Protein AF-A0A7S1FBF4-F1 (afdb_monomer_lite)

pLDDT: mean 77.93, std 10.39, range [42.97, 91.0]

Foldseek 3Di:
DDDPDCPPPPDDDDPDFDDDPAQKTKDKDWDADPPGDIDIDMDMDGDPPDVRSCVPPPPVVVVVVLVVVADAFDWACPDPDPVPIDTFEDDPPRDVPWDWDWDQDPVSHIGIDGDDPDDDCPDPWDFDADPVVVRDGDTDDDDPVDPPPHD

Secondary structure (DSSP, 8-state):
--PPP-TT------SS-PBPSSSEEEEEEEEE-TTS-EEEEEEEEE--SSTTGGGGS-HHHHHHHHHHHSPPPPEE--SSSTTS-EESSS-TT--TT--EEEEE-TT--EEEEE---------S-EEE-SGGGTT--EEEPP-TTSTTS--

Organism: Noctiluca scintillans (NCBI:txid2966)

Structure (mmCIF, N/CA/C/O backbone):
data_AF-A0A7S1FBF4-F1
#
_entry.id   AF-A0A7S1FBF4-F1
#
loop_
_atom_site.group_PDB
_atom_site.id
_atom_site.type_symbol
_atom_site.label_atom_id
_atom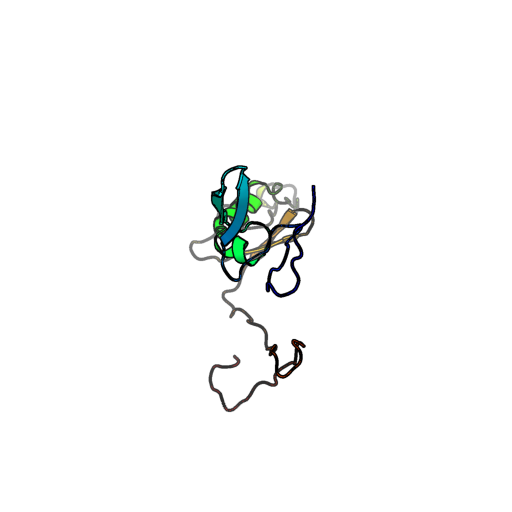_site.label_alt_id
_atom_site.label_comp_id
_atom_site.label_asym_id
_atom_site.label_entity_id
_atom_site.label_seq_id
_atom_site.pdbx_PDB_ins_code
_atom_site.Cartn_x
_atom_site.Cartn_y
_atom_site.Cartn_z
_atom_site.occupancy
_atom_site.B_iso_or_equiv
_atom_site.auth_seq_id
_atom_site.auth_comp_id
_atom_site.auth_asym_id
_atom_site.auth_atom_id
_atom_site.pdbx_PDB_model_num
ATOM 1 N N . ALA A 1 1 ? 10.775 -9.039 -45.645 1.00 42.97 1 ALA A N 1
ATOM 2 C CA . ALA A 1 1 ? 11.817 -8.440 -44.790 1.00 42.97 1 ALA A CA 1
ATOM 3 C C . ALA A 1 1 ? 12.723 -9.563 -44.308 1.00 42.97 1 ALA A C 1
ATOM 5 O O . ALA A 1 1 ? 12.224 -10.479 -43.671 1.00 42.97 1 ALA A O 1
ATOM 6 N N . HIS A 1 2 ? 14.002 -9.557 -44.690 1.00 43.56 2 HIS A N 1
ATOM 7 C CA . HIS A 1 2 ? 14.973 -10.509 -44.151 1.00 43.56 2 HIS A CA 1
ATOM 8 C C . HIS A 1 2 ? 15.259 -10.124 -42.699 1.00 43.56 2 HIS A C 1
ATOM 10 O O . HIS A 1 2 ? 15.793 -9.045 -42.446 1.00 43.56 2 HIS A O 1
ATOM 16 N N . VAL A 1 3 ? 14.863 -10.979 -41.757 1.00 52.62 3 VAL A N 1
ATOM 17 C CA . VAL A 1 3 ? 15.340 -10.910 -40.373 1.00 52.62 3 VAL A CA 1
ATOM 18 C C . VAL A 1 3 ? 16.852 -11.124 -40.447 1.00 52.62 3 VAL A C 1
ATOM 20 O O . VAL A 1 3 ? 17.298 -12.142 -40.975 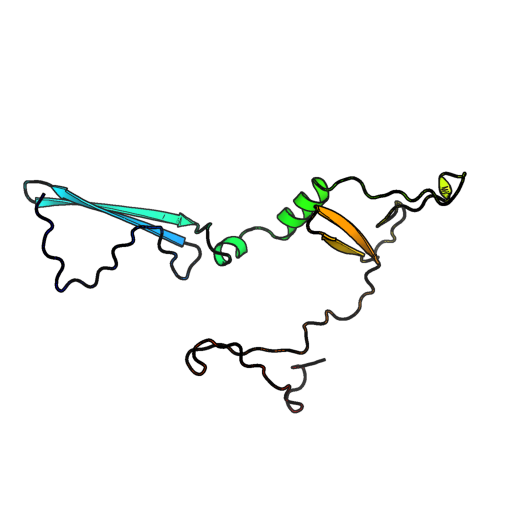1.00 52.62 3 VAL A O 1
ATOM 23 N N . LYS A 1 4 ? 17.642 -10.122 -40.044 1.00 58.03 4 LYS A N 1
ATOM 24 C CA . LYS A 1 4 ? 19.090 -10.303 -39.911 1.00 58.03 4 LYS A CA 1
ATOM 25 C C . LYS A 1 4 ? 19.327 -11.333 -38.816 1.00 58.03 4 LYS A C 1
ATOM 27 O O . LYS A 1 4 ? 18.685 -11.260 -37.772 1.00 58.03 4 LYS A O 1
ATOM 32 N N . ASP A 1 5 ? 20.225 -12.262 -39.102 1.00 58.38 5 ASP A N 1
ATOM 33 C CA . ASP A 1 5 ? 20.658 -13.291 -38.172 1.00 58.38 5 ASP A CA 1
ATOM 34 C C . ASP A 1 5 ? 21.126 -12.650 -36.856 1.00 58.38 5 ASP A C 1
ATOM 36 O O . ASP A 1 5 ? 21.919 -11.702 -36.868 1.00 58.38 5 ASP A O 1
ATOM 40 N N . ILE A 1 6 ? 20.547 -13.104 -35.747 1.00 69.25 6 ILE A N 1
ATOM 41 C CA . ILE A 1 6 ? 20.821 -12.605 -34.394 1.00 69.25 6 ILE A CA 1
ATOM 42 C C . ILE A 1 6 ? 21.828 -13.496 -33.661 1.00 69.25 6 ILE A C 1
ATOM 44 O O . ILE A 1 6 ? 22.183 -13.190 -32.519 1.00 69.25 6 ILE A O 1
ATOM 48 N N . ASP A 1 7 ? 22.268 -14.593 -34.289 1.00 61.34 7 ASP A N 1
ATOM 49 C CA . ASP A 1 7 ? 23.197 -15.533 -33.679 1.00 61.34 7 ASP A CA 1
ATOM 50 C C . ASP A 1 7 ? 24.490 -14.816 -33.269 1.00 61.34 7 ASP A C 1
ATOM 52 O O . ASP A 1 7 ? 25.223 -14.246 -34.080 1.00 61.34 7 ASP A O 1
ATOM 56 N N . GLY A 1 8 ? 24.750 -14.823 -31.960 1.00 67.81 8 GLY A N 1
ATOM 57 C CA . GLY A 1 8 ? 25.924 -14.207 -31.341 1.00 67.81 8 GLY A CA 1
ATOM 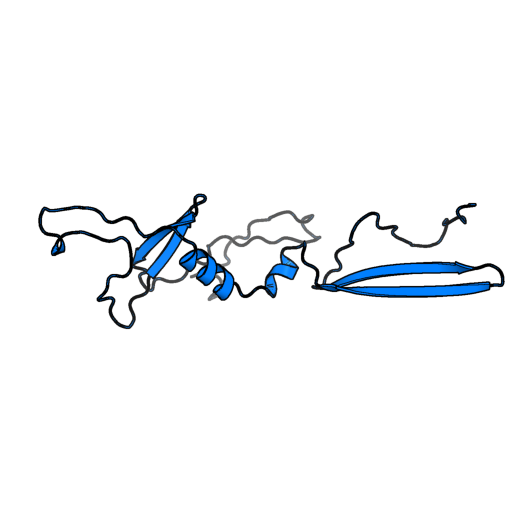58 C C . GLY A 1 8 ? 25.686 -12.859 -30.655 1.00 67.81 8 GLY A C 1
ATOM 59 O O . GLY A 1 8 ? 26.610 -12.362 -30.010 1.00 67.81 8 GLY A O 1
ATOM 60 N N . PHE A 1 9 ? 24.482 -12.275 -30.721 1.00 69.88 9 PHE A N 1
ATOM 61 C CA . PHE A 1 9 ? 24.159 -11.064 -29.959 1.00 69.88 9 PHE A CA 1
ATOM 62 C C . PHE A 1 9 ? 23.344 -11.411 -28.700 1.00 69.88 9 PHE A C 1
ATOM 64 O O . PHE A 1 9 ? 22.247 -11.956 -28.826 1.00 69.88 9 PHE A O 1
ATOM 71 N N . PRO A 1 10 ? 23.824 -11.101 -27.478 1.00 68.56 10 PRO A N 1
ATOM 72 C CA . PRO A 1 10 ? 23.072 -11.347 -26.251 1.00 68.56 10 PRO A CA 1
A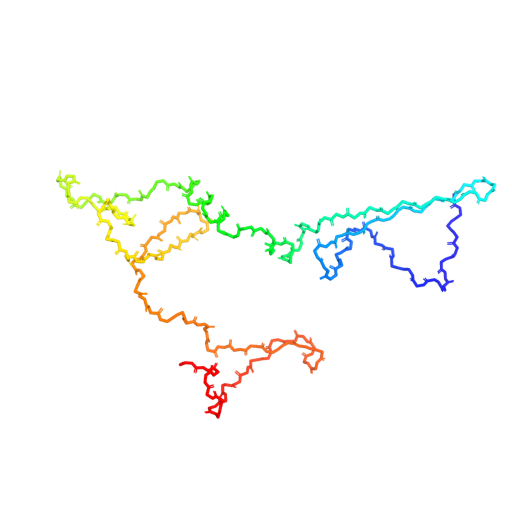TOM 73 C C . PRO A 1 10 ? 21.935 -10.322 -26.126 1.00 68.56 10 PRO A C 1
ATOM 75 O O . PRO A 1 10 ? 22.048 -9.321 -25.420 1.00 68.56 10 PRO A O 1
ATOM 78 N N . ALA A 1 11 ? 20.846 -10.547 -26.857 1.00 69.50 11 ALA A N 1
ATOM 79 C CA . ALA A 1 11 ? 19.634 -9.743 -26.806 1.00 69.50 11 ALA A CA 1
ATOM 80 C C . ALA A 1 11 ? 18.471 -10.574 -26.258 1.00 69.50 11 ALA A C 1
ATOM 82 O O . ALA A 1 11 ? 18.218 -11.689 -26.710 1.00 69.50 11 ALA A O 1
ATOM 83 N N . ILE A 1 12 ? 17.737 -10.002 -25.304 1.00 70.56 12 ILE A N 1
ATOM 84 C CA . ILE A 1 12 ? 16.453 -10.536 -24.850 1.00 70.56 12 ILE A CA 1
ATOM 85 C C . ILE A 1 12 ? 15.373 -9.742 -25.579 1.00 70.56 12 ILE A C 1
ATOM 87 O O . ILE A 1 12 ? 15.171 -8.559 -25.304 1.00 70.56 12 ILE A O 1
ATOM 91 N N . PHE A 1 13 ? 14.700 -10.381 -26.535 1.00 72.12 13 PHE A N 1
ATOM 92 C CA . PHE A 1 13 ? 13.539 -9.793 -27.193 1.00 72.12 13 PHE A CA 1
ATOM 93 C C . PHE A 1 13 ? 12.352 -9.894 -26.254 1.00 72.12 13 PHE A C 1
ATOM 95 O O . PHE A 1 13 ? 11.807 -10.975 -26.040 1.00 72.12 13 PHE A O 1
ATOM 102 N N . VAL A 1 14 ? 11.970 -8.766 -25.672 1.00 67.88 14 VAL A N 1
ATOM 103 C CA . VAL A 1 14 ? 10.804 -8.725 -24.801 1.00 67.88 14 VAL A CA 1
ATOM 104 C C . VAL A 1 14 ? 9.560 -8.522 -25.659 1.00 67.88 14 VAL A C 1
ATOM 106 O O . VAL A 1 14 ? 9.458 -7.539 -26.391 1.00 67.88 14 VAL A O 1
ATOM 109 N N . THR A 1 15 ? 8.622 -9.463 -25.595 1.00 71.50 15 THR A N 1
ATOM 110 C CA . THR A 1 15 ? 7.303 -9.353 -26.245 1.00 71.50 15 THR A CA 1
ATOM 111 C C . THR A 1 15 ? 6.304 -8.548 -25.411 1.00 71.50 15 THR A C 1
ATOM 113 O O . THR A 1 15 ? 5.228 -8.205 -25.890 1.00 71.50 15 THR A O 1
ATOM 116 N N . GLU A 1 16 ? 6.669 -8.243 -24.168 1.00 68.50 16 GLU A N 1
ATOM 117 C CA . GLU A 1 16 ? 5.884 -7.520 -23.171 1.00 68.50 16 GLU A CA 1
ATOM 118 C C . GLU A 1 16 ? 6.782 -6.544 -22.391 1.00 68.50 16 GLU A C 1
ATOM 120 O O . GLU A 1 16 ? 7.988 -6.473 -22.624 1.00 68.50 16 GLU A O 1
ATOM 125 N N . GLY A 1 17 ? 6.217 -5.736 -21.493 1.00 65.50 17 GLY A N 1
ATOM 126 C CA . GLY A 1 17 ? 7.015 -4.813 -20.684 1.00 65.50 17 GLY A CA 1
ATOM 127 C C . GLY A 1 17 ? 7.944 -5.568 -19.731 1.00 65.50 17 GLY A C 1
ATOM 128 O O . GLY A 1 17 ? 7.470 -6.198 -18.790 1.00 65.50 17 GLY A O 1
ATOM 129 N N . CYS A 1 18 ? 9.264 -5.482 -19.930 1.00 68.56 18 CYS A N 1
ATOM 130 C CA . CYS A 1 18 ? 10.222 -6.016 -18.962 1.00 68.56 18 CYS A CA 1
ATOM 131 C C . CYS A 1 18 ? 10.325 -5.064 -17.774 1.00 68.56 18 CYS A C 1
ATOM 133 O O . CYS A 1 18 ? 10.661 -3.884 -17.924 1.00 68.56 18 CYS A O 1
ATOM 135 N N . VAL A 1 19 ? 10.059 -5.587 -16.585 1.00 64.94 19 VAL A N 1
ATOM 136 C CA . VAL A 1 19 ? 10.231 -4.837 -15.349 1.00 64.94 19 VAL A CA 1
ATOM 137 C C . VAL A 1 19 ? 11.689 -4.934 -14.930 1.00 64.94 19 VAL A C 1
ATOM 139 O O . VAL A 1 19 ? 12.207 -6.015 -14.654 1.00 64.94 19 VAL A O 1
ATOM 142 N N . LEU A 1 20 ? 12.361 -3.789 -14.873 1.00 69.81 20 LEU A N 1
ATOM 143 C CA . LEU A 1 20 ? 13.705 -3.705 -14.322 1.00 69.81 20 LEU A CA 1
ATOM 144 C C . LEU A 1 20 ? 13.633 -3.706 -12.791 1.00 69.81 20 LEU A C 1
ATOM 146 O O . LEU A 1 20 ? 12.584 -3.492 -12.193 1.00 69.81 20 LEU A O 1
ATOM 150 N N . ARG A 1 21 ? 14.767 -3.947 -12.128 1.00 64.62 21 ARG A N 1
ATOM 151 C CA . ARG A 1 21 ? 14.834 -4.055 -10.658 1.00 64.62 21 ARG A CA 1
ATOM 152 C C . ARG A 1 21 ? 14.376 -2.781 -9.916 1.00 64.62 21 ARG A C 1
ATOM 154 O O . ARG A 1 21 ? 14.122 -2.859 -8.717 1.00 64.62 21 ARG A O 1
ATOM 161 N N . GLY A 1 22 ? 14.300 -1.638 -10.600 1.00 68.94 22 GLY A N 1
ATOM 162 C CA . GLY A 1 22 ? 13.826 -0.366 -10.048 1.00 68.94 22 GLY A CA 1
ATOM 163 C C . GLY A 1 22 ? 12.363 -0.053 -10.379 1.00 68.94 22 GLY A C 1
ATOM 164 O O . GLY A 1 22 ? 11.698 -0.783 -11.109 1.00 68.94 22 GLY A O 1
ATOM 165 N N . ASP A 1 23 ? 11.883 1.093 -9.898 1.00 71.38 23 ASP A N 1
ATOM 166 C CA . ASP A 1 23 ? 10.527 1.604 -10.177 1.00 71.38 23 ASP A CA 1
ATOM 167 C C . ASP A 1 23 ? 10.362 2.166 -11.594 1.00 71.38 23 ASP A C 1
ATOM 169 O O . ASP A 1 23 ? 9.370 2.823 -11.910 1.00 71.38 23 ASP A O 1
ATOM 173 N N . SER A 1 24 ? 11.332 1.916 -12.470 1.00 74.44 24 SER A N 1
ATOM 174 C CA . SER A 1 24 ? 11.315 2.347 -13.855 1.00 74.44 24 SER A CA 1
ATOM 175 C C . SER A 1 24 ? 11.156 1.163 -14.801 1.00 74.44 24 SER A C 1
ATOM 177 O O . SER A 1 24 ? 11.736 0.089 -14.638 1.00 74.44 24 SER A O 1
ATOM 179 N N . SER A 1 25 ? 10.356 1.392 -15.831 1.00 77.25 25 SER A N 1
ATOM 180 C CA . SER A 1 25 ? 10.301 0.584 -17.037 1.00 77.25 25 SER A CA 1
ATOM 181 C C . SER A 1 25 ? 10.963 1.362 -18.169 1.00 77.25 25 SER A C 1
ATOM 183 O O . SER A 1 25 ? 10.935 2.596 -18.208 1.00 77.25 25 SER A O 1
ATOM 185 N N . VAL A 1 26 ? 11.604 0.638 -19.080 1.00 79.38 26 VAL A N 1
ATOM 186 C CA . VAL A 1 26 ? 12.268 1.214 -20.247 1.00 79.38 26 VAL A CA 1
ATOM 187 C C . VAL A 1 26 ? 11.821 0.437 -21.473 1.00 79.38 26 VAL A C 1
ATOM 189 O O . VAL A 1 26 ? 11.836 -0.790 -21.472 1.00 79.38 26 VAL A O 1
ATOM 192 N N . SER A 1 27 ? 11.458 1.158 -22.528 1.00 78.69 27 SER A N 1
ATOM 193 C CA . SER A 1 27 ? 11.179 0.593 -23.844 1.00 78.69 27 SER A CA 1
ATOM 194 C C . SER A 1 27 ? 11.946 1.372 -24.905 1.00 78.69 27 SER A C 1
ATOM 196 O O . SER A 1 27 ? 12.071 2.593 -24.821 1.00 78.69 27 SER A O 1
ATOM 198 N N . GLY A 1 28 ? 12.505 0.667 -25.883 1.00 81.62 28 GLY A N 1
ATOM 199 C CA . GLY A 1 28 ? 13.322 1.256 -26.936 1.00 81.62 28 GLY A CA 1
ATOM 200 C C . GLY A 1 28 ? 12.878 0.792 -28.314 1.00 81.62 28 GLY A C 1
ATOM 201 O O . GLY A 1 28 ? 12.509 -0.365 -28.497 1.00 81.62 28 GLY A O 1
ATOM 202 N N . VAL A 1 29 ? 12.943 1.691 -29.292 1.00 80.50 29 VAL A N 1
ATOM 203 C CA . VAL A 1 29 ? 12.720 1.395 -30.708 1.00 80.50 29 VAL A CA 1
ATOM 204 C C . VAL A 1 29 ? 13.995 1.724 -31.473 1.00 80.50 29 VAL A C 1
ATOM 206 O O . VAL A 1 29 ? 14.491 2.851 -31.432 1.00 80.50 29 VAL A O 1
ATOM 209 N N . LEU A 1 30 ? 14.512 0.729 -32.190 1.00 84.81 30 LEU A N 1
ATOM 210 C CA . LEU A 1 30 ? 15.641 0.860 -33.105 1.00 84.81 30 LEU A CA 1
ATOM 211 C C . LEU A 1 30 ? 15.124 0.786 -34.543 1.00 84.81 30 LEU A C 1
ATOM 213 O O . LEU A 1 30 ? 14.383 -0.130 -34.894 1.00 84.81 30 LEU A O 1
ATOM 217 N N . SER A 1 31 ? 15.521 1.743 -35.377 1.00 86.25 31 SER A N 1
ATOM 218 C CA . SER A 1 31 ? 15.153 1.817 -36.791 1.00 86.25 31 SER A CA 1
ATOM 219 C C . SER A 1 31 ? 16.394 1.925 -37.671 1.00 86.25 31 SER A C 1
ATOM 221 O O . SER A 1 31 ? 17.349 2.632 -37.343 1.00 86.25 31 SER A O 1
ATOM 223 N N . PHE A 1 32 ? 16.355 1.230 -38.807 1.00 87.44 32 PHE A N 1
ATOM 224 C CA . PHE A 1 32 ? 17.396 1.228 -39.830 1.00 87.44 32 PHE A CA 1
ATOM 225 C C . PHE A 1 32 ? 16.777 1.578 -41.185 1.00 87.44 32 PHE A C 1
ATOM 227 O O . PHE A 1 32 ? 15.844 0.915 -41.641 1.00 87.44 32 PHE A O 1
ATOM 234 N N . GLY A 1 33 ? 17.304 2.618 -41.827 1.00 87.62 33 GLY A N 1
ATOM 235 C CA . GLY A 1 33 ? 16.870 3.121 -43.125 1.00 87.62 33 GLY A CA 1
ATOM 236 C C . GLY A 1 33 ? 17.849 2.805 -44.256 1.00 87.62 33 GLY A C 1
ATOM 237 O O . GLY A 1 33 ? 19.028 2.503 -44.048 1.00 87.62 33 GLY A O 1
ATOM 238 N N . PHE A 1 34 ? 17.355 2.902 -45.491 1.00 83.56 34 PHE A N 1
ATOM 239 C CA . PHE A 1 34 ? 18.188 2.805 -46.687 1.00 83.56 34 PHE A CA 1
ATOM 240 C C . PHE A 1 34 ? 19.200 3.962 -46.731 1.00 83.56 34 PHE A C 1
ATOM 242 O O . PHE A 1 34 ? 18.859 5.093 -46.400 1.00 83.56 34 PHE A O 1
ATOM 249 N N . GLY A 1 35 ? 20.446 3.681 -47.123 1.00 89.25 35 GLY A N 1
ATOM 250 C CA . GLY A 1 35 ? 21.533 4.673 -47.106 1.00 89.25 35 GLY A CA 1
ATOM 251 C C . GLY A 1 35 ? 22.305 4.770 -45.783 1.00 89.25 35 GLY A C 1
ATOM 252 O O . GLY A 1 35 ? 23.149 5.648 -45.645 1.00 89.25 35 GLY A O 1
ATOM 253 N N . GLY A 1 36 ? 22.059 3.867 -44.826 1.00 85.94 36 GLY A N 1
ATOM 254 C CA . GLY A 1 36 ? 22.837 3.779 -43.583 1.00 85.94 36 GLY A CA 1
ATOM 255 C C . GLY A 1 36 ? 22.375 4.720 -42.468 1.00 85.94 36 GLY A C 1
ATOM 256 O O . GLY A 1 36 ? 23.101 4.919 -41.497 1.00 85.94 36 GLY A O 1
ATOM 257 N N . THR A 1 37 ? 21.182 5.306 -42.588 1.00 86.75 37 THR A N 1
ATOM 258 C CA . THR A 1 37 ? 20.595 6.120 -41.520 1.00 86.75 37 THR A CA 1
ATOM 259 C C . THR A 1 37 ? 20.016 5.225 -40.431 1.00 86.75 37 THR A C 1
ATOM 261 O O . THR A 1 37 ? 19.138 4.406 -40.697 1.00 86.75 37 THR A O 1
ATOM 264 N N . ASN A 1 38 ? 20.467 5.429 -39.195 1.00 90.69 38 ASN A N 1
ATOM 265 C CA . ASN A 1 38 ? 20.001 4.691 -38.026 1.00 90.69 38 ASN A CA 1
ATOM 266 C C . ASN A 1 38 ? 19.316 5.670 -37.068 1.00 90.69 38 ASN A C 1
ATOM 268 O O . ASN A 1 38 ? 19.819 6.775 -36.860 1.00 90.69 38 ASN A O 1
ATOM 272 N N . ALA A 1 39 ? 18.196 5.269 -36.473 1.00 87.81 39 ALA A N 1
ATOM 273 C CA . ALA A 1 39 ? 17.515 6.036 -35.435 1.00 87.81 39 ALA A CA 1
ATOM 274 C C . ALA A 1 39 ? 17.247 5.153 -34.213 1.00 87.81 39 ALA A C 1
ATOM 276 O O . ALA A 1 39 ? 16.877 3.987 -34.343 1.00 87.81 39 ALA A O 1
ATOM 277 N N . CYS A 1 40 ? 17.432 5.725 -33.027 1.00 89.44 40 CYS A N 1
ATOM 278 C CA . CYS A 1 40 ? 17.139 5.087 -31.752 1.00 89.44 40 CYS A CA 1
ATOM 279 C C . CYS A 1 40 ? 16.266 6.032 -30.930 1.00 89.44 40 CYS A C 1
ATOM 281 O O . CYS A 1 40 ? 16.600 7.208 -30.781 1.00 89.44 40 CYS A O 1
ATOM 283 N N . ALA A 1 41 ? 15.161 5.517 -30.404 1.00 86.06 41 ALA A N 1
ATOM 284 C CA . ALA A 1 41 ? 14.337 6.205 -29.426 1.00 86.06 41 ALA A CA 1
ATOM 285 C C . ALA A 1 41 ? 14.212 5.320 -28.190 1.00 86.06 41 ALA A C 1
ATOM 287 O O . ALA A 1 41 ? 13.876 4.145 -28.307 1.00 86.06 41 ALA A O 1
ATOM 288 N N . GLN A 1 42 ? 14.464 5.887 -27.014 1.00 86.88 42 GLN A N 1
ATOM 289 C CA . GLN A 1 42 ? 14.297 5.207 -25.737 1.00 86.88 42 GLN A CA 1
ATOM 290 C C . GLN A 1 42 ? 13.323 6.011 -24.883 1.00 86.88 42 GLN A C 1
ATOM 292 O O . GLN A 1 42 ? 13.488 7.216 -24.700 1.00 86.88 42 GLN A O 1
ATOM 297 N N . VAL A 1 43 ? 12.298 5.337 -24.380 1.00 81.56 43 VAL A N 1
ATOM 298 C CA . VAL A 1 43 ? 11.274 5.893 -23.502 1.00 81.56 43 VAL A CA 1
ATOM 299 C C . VAL A 1 43 ? 11.425 5.241 -22.137 1.00 81.56 43 VAL A C 1
ATOM 301 O O . VAL A 1 43 ? 11.617 4.029 -22.030 1.00 81.56 43 VAL A O 1
ATOM 304 N N . TRP A 1 44 ? 11.348 6.057 -21.094 1.00 82.88 44 TRP A N 1
ATOM 305 C CA . TRP A 1 44 ? 11.311 5.615 -19.709 1.00 82.88 44 TRP A CA 1
ATOM 306 C C . TRP A 1 44 ? 9.945 5.958 -19.115 1.00 82.88 44 TRP A C 1
ATOM 308 O O . TRP A 1 44 ? 9.344 6.972 -19.469 1.00 82.88 44 TRP A O 1
ATOM 318 N N . GLY A 1 45 ? 9.448 5.108 -18.225 1.00 77.81 45 GLY A N 1
ATOM 319 C CA . GLY A 1 45 ? 8.189 5.321 -17.519 1.00 77.81 45 GLY A CA 1
ATOM 320 C C . GLY A 1 45 ? 8.235 4.713 -16.128 1.00 77.81 45 GLY A C 1
ATOM 321 O O . GLY A 1 45 ? 9.081 3.865 -15.843 1.00 77.81 45 GLY A O 1
ATOM 322 N N . THR A 1 46 ? 7.330 5.131 -15.251 1.00 76.88 46 THR A N 1
ATOM 323 C CA . THR A 1 46 ? 7.159 4.455 -13.967 1.00 76.88 46 THR A CA 1
ATOM 324 C C . THR A 1 46 ? 6.616 3.056 -14.212 1.00 76.88 46 THR A C 1
ATOM 326 O O . THR A 1 46 ? 5.712 2.836 -15.019 1.00 76.88 46 THR A O 1
ATOM 329 N N . ASN A 1 47 ? 7.201 2.079 -13.535 1.00 73.75 47 ASN A N 1
ATOM 330 C CA . ASN A 1 47 ? 6.569 0.786 -13.391 1.00 73.75 47 ASN A CA 1
ATOM 331 C C . ASN A 1 47 ? 5.237 1.011 -12.657 1.00 73.75 47 ASN A C 1
ATOM 333 O O . ASN A 1 47 ? 5.175 1.827 -11.747 1.00 73.75 47 ASN A O 1
ATOM 337 N N . ILE A 1 48 ? 4.168 0.352 -13.093 1.00 70.88 48 ILE A N 1
ATOM 338 C CA . ILE A 1 48 ? 2.846 0.387 -12.442 1.00 70.88 48 ILE A CA 1
ATOM 339 C C . ILE A 1 48 ? 2.277 -1.020 -12.226 1.00 70.88 48 ILE A C 1
ATOM 341 O O . ILE A 1 48 ? 1.201 -1.170 -11.658 1.00 70.88 48 ILE A O 1
ATOM 345 N N . LEU A 1 49 ? 2.981 -2.045 -12.716 1.00 68.25 49 LEU A N 1
ATOM 346 C CA . LEU A 1 49 ? 2.500 -3.423 -12.773 1.00 68.25 49 LEU A CA 1
ATOM 347 C C . LEU A 1 49 ? 2.984 -4.251 -11.588 1.00 68.25 49 LEU A C 1
ATOM 349 O O . LEU A 1 49 ? 2.269 -5.145 -11.148 1.00 68.25 49 LEU A O 1
ATOM 353 N N . THR A 1 50 ? 4.181 -3.983 -11.059 1.00 69.12 50 THR A N 1
ATOM 354 C CA . THR A 1 50 ? 4.696 -4.764 -9.925 1.00 69.12 50 THR A CA 1
ATOM 355 C C . THR A 1 50 ? 4.422 -4.090 -8.592 1.00 69.12 50 THR A C 1
ATOM 357 O O . THR A 1 50 ? 4.369 -2.868 -8.485 1.00 69.12 50 THR A O 1
ATOM 360 N N . SER A 1 51 ? 4.316 -4.894 -7.536 1.00 60.38 51 SER A N 1
ATOM 361 C CA . SER A 1 51 ? 4.147 -4.422 -6.156 1.00 60.38 51 SER A CA 1
ATOM 362 C C . SER A 1 51 ? 5.241 -3.447 -5.698 1.00 60.38 51 SER A C 1
ATOM 364 O O . SER A 1 51 ? 5.001 -2.646 -4.802 1.00 60.38 51 SER A O 1
ATOM 366 N N . ARG A 1 52 ? 6.418 -3.445 -6.341 1.00 62.59 52 ARG A N 1
ATOM 367 C CA . ARG A 1 52 ? 7.500 -2.485 -6.056 1.00 62.59 52 ARG A CA 1
ATOM 368 C C . ARG A 1 52 ? 7.126 -1.061 -6.461 1.00 62.59 52 ARG A C 1
ATOM 370 O O . ARG A 1 52 ? 7.316 -0.151 -5.667 1.00 62.59 52 ARG A O 1
ATOM 377 N N . ALA A 1 53 ? 6.443 -0.896 -7.591 1.00 59.69 53 ALA A N 1
ATOM 378 C CA . ALA A 1 53 ? 5.885 0.388 -8.000 1.00 59.69 53 ALA A CA 1
ATOM 379 C C . ALA A 1 53 ? 4.783 0.918 -7.069 1.00 59.69 53 ALA A C 1
ATOM 381 O O . ALA A 1 53 ? 4.491 2.113 -7.058 1.00 59.69 53 ALA A O 1
ATOM 382 N N . ALA A 1 54 ? 4.156 0.039 -6.281 1.00 58.09 54 ALA A N 1
ATOM 383 C CA . ALA A 1 54 ? 3.163 0.440 -5.294 1.00 58.09 54 ALA A CA 1
ATOM 384 C C . ALA A 1 54 ? 3.789 1.108 -4.058 1.00 58.09 54 ALA A C 1
ATOM 386 O O . ALA A 1 54 ? 3.054 1.726 -3.296 1.00 58.09 54 ALA A O 1
ATOM 387 N N . SER A 1 55 ? 5.115 1.043 -3.879 1.00 59.91 55 SER A N 1
ATOM 388 C CA . SER A 1 55 ? 5.808 1.676 -2.747 1.00 59.91 55 SER A CA 1
ATOM 389 C C . SER A 1 55 ? 5.757 3.210 -2.779 1.00 59.91 55 SER A C 1
ATOM 391 O O . SER A 1 55 ? 5.811 3.842 -1.729 1.00 59.91 55 SER A O 1
ATOM 393 N N . GLY A 1 56 ? 5.574 3.812 -3.962 1.00 59.81 56 GLY A N 1
ATOM 394 C CA . GLY A 1 56 ? 5.329 5.251 -4.114 1.00 59.81 56 GLY A CA 1
ATOM 395 C C . GLY A 1 56 ? 3.859 5.660 -3.985 1.00 59.81 56 GLY A C 1
ATOM 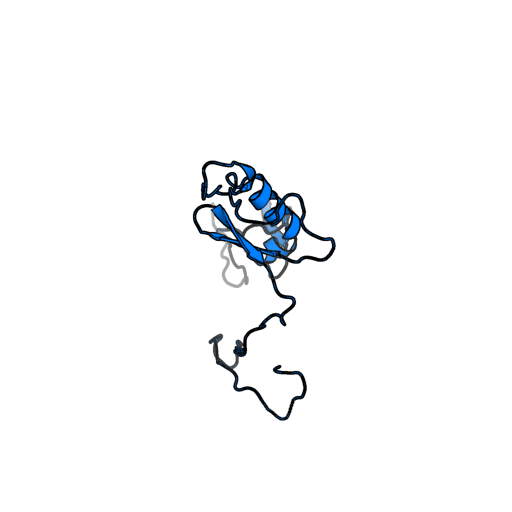396 O O . GLY A 1 56 ? 3.550 6.851 -3.978 1.00 59.81 56 GLY A O 1
ATOM 397 N N . ALA A 1 57 ? 2.931 4.702 -3.911 1.00 64.38 57 ALA A N 1
ATOM 398 C CA . ALA A 1 57 ? 1.541 5.030 -3.661 1.00 64.38 57 ALA A CA 1
ATOM 399 C C . ALA A 1 57 ? 1.358 5.267 -2.166 1.00 64.38 57 ALA A C 1
ATOM 401 O O . ALA A 1 57 ? 1.571 4.359 -1.368 1.00 64.38 57 ALA A O 1
ATOM 402 N N . ASP A 1 58 ? 0.945 6.478 -1.803 1.00 77.25 58 ASP A N 1
ATOM 403 C CA . ASP A 1 58 ? 0.695 6.827 -0.412 1.00 77.25 58 ASP A CA 1
ATOM 404 C C . ASP A 1 58 ? -0.387 5.905 0.175 1.00 77.25 58 ASP A C 1
ATOM 406 O O . ASP A 1 58 ? -1.585 6.041 -0.110 1.00 77.25 58 ASP A O 1
ATOM 410 N N . ALA A 1 59 ? 0.063 4.917 0.953 1.00 75.38 59 ALA A N 1
ATOM 411 C CA . ALA A 1 59 ? -0.788 3.924 1.591 1.00 75.38 59 ALA A CA 1
ATOM 412 C C . ALA A 1 59 ? -1.846 4.612 2.456 1.00 75.38 59 ALA A C 1
ATOM 414 O O . ALA A 1 59 ? -3.006 4.200 2.447 1.00 75.38 59 ALA A O 1
ATOM 415 N N . TYR A 1 60 ? -1.471 5.721 3.100 1.00 77.81 60 TYR A N 1
ATOM 416 C CA . TYR A 1 60 ? -2.380 6.540 3.883 1.00 77.81 60 TYR A CA 1
ATOM 417 C C . TYR A 1 60 ? -3.507 7.100 3.013 1.00 77.81 60 TYR A C 1
ATOM 419 O O . TYR A 1 60 ? -4.677 6.852 3.294 1.00 77.81 60 TYR A O 1
ATOM 427 N N . THR A 1 61 ? -3.186 7.762 1.896 1.00 81.81 61 THR A N 1
ATOM 428 C CA . THR A 1 61 ? -4.203 8.265 0.956 1.00 81.81 61 THR A CA 1
ATOM 429 C C . THR A 1 61 ? -5.120 7.154 0.434 1.00 81.81 61 THR A C 1
ATOM 431 O O . THR A 1 61 ? -6.325 7.370 0.293 1.00 81.81 61 THR A O 1
ATOM 434 N N . ARG A 1 62 ? -4.595 5.951 0.162 1.00 81.69 62 ARG A N 1
ATOM 435 C CA . ARG A 1 62 ? -5.420 4.813 -0.283 1.00 81.69 62 ARG A CA 1
ATOM 436 C C . ARG A 1 62 ? -6.380 4.332 0.802 1.00 81.69 62 ARG A C 1
ATOM 438 O O . ARG A 1 62 ? -7.549 4.114 0.495 1.00 81.69 62 ARG A O 1
ATOM 445 N N . ILE A 1 63 ? -5.909 4.200 2.041 1.00 82.00 63 ILE A N 1
ATOM 446 C CA . ILE A 1 63 ? -6.739 3.804 3.187 1.00 82.00 63 ILE A CA 1
ATOM 447 C C . ILE A 1 63 ? -7.801 4.870 3.458 1.00 82.00 63 ILE A C 1
ATOM 449 O O . ILE A 1 63 ? -8.978 4.542 3.546 1.00 82.00 63 ILE A O 1
ATOM 453 N N . VAL A 1 64 ? -7.428 6.152 3.480 1.00 84.75 64 VAL A N 1
ATOM 454 C CA . VAL A 1 64 ? -8.372 7.266 3.666 1.00 84.75 64 VAL A CA 1
ATOM 455 C C . VAL A 1 64 ? -9.426 7.297 2.564 1.00 84.75 64 VAL A C 1
ATOM 457 O O . VAL A 1 64 ? -10.584 7.607 2.828 1.00 84.75 64 VAL A O 1
ATOM 460 N N . ARG A 1 65 ? -9.056 6.977 1.321 1.00 85.38 65 ARG A N 1
ATOM 461 C CA . ARG A 1 65 ? -10.026 6.880 0.230 1.00 85.38 65 ARG A CA 1
ATOM 462 C C . ARG A 1 65 ? -10.988 5.713 0.435 1.00 85.38 65 ARG A C 1
ATOM 464 O O . ARG A 1 65 ? -12.186 5.931 0.327 1.00 85.38 65 ARG A O 1
ATOM 471 N N . LYS A 1 66 ? -10.487 4.523 0.783 1.00 83.81 66 LYS A N 1
ATOM 472 C CA . LYS A 1 66 ? -11.346 3.379 1.124 1.00 83.81 66 LYS A CA 1
ATOM 473 C C . LYS A 1 66 ? -12.298 3.718 2.273 1.00 83.81 66 LYS A C 1
ATOM 475 O O . LYS A 1 66 ? -13.476 3.424 2.174 1.00 83.81 66 LYS A O 1
ATOM 480 N N . LEU A 1 67 ? -11.810 4.418 3.296 1.00 84.31 67 LEU A N 1
ATOM 481 C CA . LEU A 1 67 ? -12.613 4.867 4.434 1.00 84.31 67 LEU A CA 1
ATOM 482 C C . LEU A 1 67 ? -13.726 5.847 4.026 1.00 84.31 67 LEU A C 1
ATOM 484 O O . LEU A 1 67 ? -14.805 5.826 4.600 1.00 84.31 67 LEU A O 1
ATOM 488 N N . LYS A 1 68 ? -13.469 6.714 3.037 1.00 86.12 68 LYS A N 1
ATOM 489 C CA . LYS A 1 68 ? -14.461 7.662 2.500 1.00 86.12 68 LYS A CA 1
ATOM 490 C C . LYS A 1 68 ? -15.491 7.010 1.582 1.00 86.12 68 LYS A C 1
ATOM 492 O O . LYS A 1 68 ? -16.620 7.484 1.533 1.00 86.12 68 LYS A O 1
ATOM 497 N N . ASP A 1 69 ? -15.073 5.993 0.834 1.00 87.62 69 ASP A N 1
ATOM 498 C CA . ASP A 1 69 ? -15.916 5.278 -0.126 1.00 87.62 69 ASP A CA 1
ATOM 499 C C . ASP A 1 69 ? -16.704 4.128 0.542 1.00 87.62 69 ASP A C 1
ATOM 501 O O . ASP A 1 69 ? -17.589 3.550 -0.089 1.00 87.62 69 ASP A O 1
ATOM 505 N N . ALA A 1 70 ? -16.394 3.794 1.800 1.00 86.00 70 ALA A N 1
ATOM 506 C CA . ALA A 1 70 ? -17.042 2.722 2.543 1.00 86.00 70 ALA A CA 1
ATOM 507 C C . ALA A 1 70 ? -18.521 3.026 2.857 1.00 86.00 70 ALA A C 1
ATOM 509 O O . ALA A 1 70 ? -18.894 4.191 3.052 1.00 86.00 70 ALA A O 1
ATOM 510 N N . PRO A 1 71 ? -19.374 1.988 2.942 1.00 85.38 71 PRO A N 1
ATOM 511 C CA . PRO A 1 71 ? -20.749 2.137 3.398 1.00 85.38 71 PRO A CA 1
ATOM 512 C C . PRO A 1 71 ? -20.821 2.759 4.803 1.00 85.38 71 PRO A C 1
ATOM 514 O O . PRO A 1 71 ? -19.896 2.588 5.601 1.00 85.38 71 PRO A O 1
ATOM 517 N N . PRO A 1 72 ? -21.916 3.466 5.138 1.00 83.50 72 PRO A N 1
ATOM 518 C CA . PRO A 1 72 ? -22.138 3.947 6.496 1.00 83.50 72 PRO A CA 1
ATOM 519 C C . PRO A 1 72 ? -22.057 2.794 7.510 1.00 83.50 72 PRO A C 1
ATOM 521 O O . PRO A 1 72 ? -22.530 1.699 7.197 1.00 83.50 72 PRO A O 1
ATOM 524 N N . PRO A 1 73 ? -21.498 3.029 8.711 1.00 81.31 73 PRO A N 1
ATOM 525 C CA . PRO A 1 73 ? -21.393 1.999 9.736 1.00 81.31 73 PRO A CA 1
ATOM 526 C C . PRO A 1 73 ? -22.777 1.514 10.170 1.00 81.31 73 PRO A C 1
ATOM 528 O O . PRO A 1 73 ? -23.750 2.277 10.176 1.00 81.31 73 PRO A O 1
ATOM 531 N N . GLU A 1 74 ? -22.853 0.240 10.546 1.00 81.69 74 GLU A N 1
ATOM 532 C CA . GLU A 1 74 ? -24.084 -0.356 11.046 1.00 81.69 74 GLU A CA 1
ATOM 533 C C . GLU A 1 74 ? -24.467 0.263 12.399 1.00 81.69 74 GLU A C 1
ATOM 535 O O . GLU A 1 74 ? -23.625 0.492 13.274 1.00 81.69 74 GLU A O 1
ATOM 540 N N . VAL A 1 75 ? -25.757 0.571 12.541 1.00 85.12 75 VAL A N 1
ATOM 541 C CA . VAL A 1 75 ? -26.341 1.100 13.774 1.00 85.12 75 VAL A CA 1
ATOM 542 C C . VAL A 1 75 ? -27.219 0.013 14.371 1.00 85.12 75 VAL A C 1
ATOM 544 O O . VAL A 1 75 ? -28.245 -0.354 13.793 1.00 85.12 75 VAL A O 1
ATOM 547 N N . THR A 1 76 ? -26.826 -0.483 15.538 1.00 85.44 76 THR A N 1
ATOM 548 C CA . THR A 1 76 ? -27.563 -1.516 16.258 1.00 85.44 76 THR A CA 1
ATOM 549 C C . THR A 1 76 ? -28.608 -0.858 17.151 1.00 85.44 76 THR A C 1
ATOM 551 O O . THR A 1 76 ? -28.295 -0.156 18.114 1.00 85.44 76 THR A O 1
ATOM 554 N N . VAL A 1 77 ? -29.880 -1.100 16.833 1.00 88.88 77 VAL A N 1
ATOM 555 C CA . VAL A 1 77 ? -31.029 -0.627 17.618 1.00 88.88 77 VAL A CA 1
ATOM 556 C C . VAL A 1 77 ? -31.203 -1.538 18.835 1.00 88.88 77 VAL A C 1
ATOM 558 O O . VAL A 1 77 ? -31.856 -2.578 18.767 1.00 88.88 77 VAL A O 1
ATOM 561 N N . THR A 1 78 ? -30.587 -1.161 19.948 1.00 88.19 78 THR A N 1
ATOM 562 C CA . THR A 1 78 ? -30.625 -1.878 21.238 1.00 88.19 78 THR A CA 1
ATOM 563 C C . THR A 1 78 ? -31.856 -1.527 22.082 1.00 88.19 78 THR A C 1
ATOM 565 O O . THR A 1 78 ? -32.252 -2.316 22.941 1.00 88.19 78 THR A O 1
ATOM 568 N N . GLY A 1 79 ? -32.501 -0.386 21.813 1.00 90.62 79 GLY A N 1
ATOM 569 C CA . GLY A 1 79 ? -33.597 0.149 22.622 1.00 90.62 79 GLY A CA 1
ATOM 570 C C . GLY A 1 79 ? -34.560 1.059 21.856 1.00 90.62 79 GLY A C 1
ATOM 571 O O . GLY A 1 79 ? -34.369 1.384 20.681 1.00 90.62 79 GLY A O 1
ATOM 572 N N . SER A 1 80 ? -35.644 1.461 22.529 1.00 89.31 80 SER A N 1
ATOM 573 C CA . SER A 1 80 ? -36.622 2.419 21.988 1.00 89.31 80 SER A CA 1
ATOM 574 C C . SER A 1 80 ? -36.146 3.869 22.067 1.00 89.31 80 SER A C 1
ATOM 576 O O . SER A 1 80 ? -36.682 4.717 21.354 1.00 89.31 80 SER A O 1
ATOM 578 N N . ASP A 1 81 ? -35.182 4.148 22.947 1.00 90.38 81 ASP A N 1
ATOM 579 C CA . ASP A 1 81 ? -34.504 5.435 23.006 1.00 90.38 81 ASP A CA 1
ATOM 580 C C . ASP A 1 81 ? -33.333 5.439 22.019 1.00 90.38 81 ASP A C 1
ATOM 582 O O . ASP A 1 81 ? -32.542 4.498 21.970 1.00 90.38 81 ASP A O 1
ATOM 586 N N . TRP A 1 82 ? -33.234 6.494 21.215 1.00 86.62 82 TRP A N 1
ATOM 587 C CA . TRP A 1 82 ? -32.176 6.641 20.215 1.00 86.62 82 TRP A CA 1
ATOM 588 C C . TRP A 1 82 ? -30.811 6.900 20.865 1.00 86.62 82 TRP A C 1
ATOM 590 O O . TRP A 1 82 ? -29.786 6.698 20.221 1.00 86.62 82 TRP A O 1
ATOM 600 N N . GLU A 1 83 ? -30.792 7.331 22.130 1.00 84.38 83 GLU A N 1
ATOM 601 C CA . GLU A 1 83 ? -29.566 7.502 22.916 1.00 84.38 83 GLU A CA 1
ATOM 602 C C . GLU A 1 83 ? -28.927 6.166 23.320 1.00 84.38 83 GLU A C 1
ATOM 604 O O . GLU A 1 83 ? -27.724 6.121 23.568 1.00 84.38 83 GLU A O 1
ATOM 609 N N . GLU A 1 84 ? -29.706 5.081 23.362 1.00 83.12 84 GLU A N 1
ATOM 610 C CA . GLU A 1 84 ? -29.206 3.739 23.682 1.00 83.12 84 GLU A CA 1
ATOM 611 C C . GLU A 1 84 ? -28.607 3.037 22.457 1.00 83.12 84 GLU A C 1
ATOM 613 O O . GLU A 1 84 ? -27.919 2.030 22.615 1.00 83.12 84 GLU A O 1
ATOM 618 N N . TRP A 1 85 ? -28.857 3.549 21.245 1.00 87.38 85 TRP A N 1
ATOM 619 C CA . TRP A 1 85 ? -28.410 2.919 20.004 1.00 87.38 85 TRP A CA 1
ATOM 620 C C . TRP A 1 85 ? -26.888 2.915 19.913 1.00 87.38 85 TRP A C 1
ATOM 622 O O . TRP A 1 85 ? -26.226 3.943 20.068 1.00 87.38 85 TRP A O 1
ATOM 632 N N . GLU A 1 86 ? -26.339 1.750 19.596 1.00 82.50 86 GLU A N 1
ATOM 633 C CA . GLU A 1 86 ? -24.901 1.564 19.467 1.00 82.50 86 GLU A CA 1
ATOM 634 C C . GLU A 1 86 ? -24.497 1.722 17.999 1.00 82.50 86 GLU A C 1
ATOM 636 O O . GLU A 1 86 ? -25.100 1.133 17.100 1.00 82.50 86 GLU A O 1
ATOM 641 N N . VAL A 1 87 ? -23.474 2.536 17.743 1.00 83.06 87 VAL A N 1
ATOM 642 C CA . VAL A 1 87 ? -22.874 2.694 16.413 1.00 83.06 87 VAL A CA 1
ATOM 643 C C . VAL A 1 87 ? -21.513 2.019 16.438 1.00 83.06 87 VAL A C 1
ATOM 645 O O . VAL A 1 87 ? -20.712 2.296 17.330 1.00 83.06 87 VAL A O 1
ATOM 648 N N . GLY A 1 88 ? -21.236 1.161 15.457 1.00 76.94 88 GLY A N 1
ATOM 649 C CA . GLY A 1 88 ? -19.908 0.573 15.306 1.00 76.94 88 GLY A CA 1
ATOM 650 C C . GLY A 1 88 ? -18.852 1.652 15.041 1.00 76.94 88 GLY A C 1
ATOM 651 O O . GLY A 1 88 ? -18.904 2.332 14.017 1.00 76.94 88 GLY A O 1
ATOM 652 N N . GLY A 1 89 ? -17.887 1.797 15.954 1.00 81.31 89 GLY A N 1
ATOM 653 C CA . GLY A 1 89 ? -16.697 2.635 15.782 1.00 81.31 89 GLY A CA 1
ATOM 654 C C . GLY A 1 89 ? -16.593 3.871 16.673 1.00 81.31 89 GLY A C 1
ATOM 655 O O . GLY A 1 89 ? -17.298 3.982 17.675 1.00 81.31 89 GLY A O 1
ATOM 656 N N . PRO A 1 90 ? -15.655 4.787 16.358 1.00 79.06 90 PRO A N 1
ATOM 657 C CA . PRO A 1 90 ? -15.373 5.941 17.200 1.00 79.06 90 PRO A CA 1
ATOM 658 C C . PRO A 1 90 ? -16.599 6.856 17.263 1.00 79.06 90 PRO A C 1
ATOM 660 O O . PRO A 1 90 ? -16.987 7.496 16.282 1.00 79.06 90 PRO A O 1
ATOM 663 N N . GLY A 1 91 ? -17.233 6.887 18.434 1.00 76.81 91 GLY A N 1
ATOM 664 C CA . GLY A 1 91 ? -18.412 7.703 18.681 1.00 76.81 91 GLY A CA 1
ATOM 665 C C . GLY A 1 91 ? -18.122 9.205 18.603 1.00 76.81 91 GLY A C 1
ATOM 666 O O . GLY A 1 91 ? -16.986 9.672 18.584 1.00 76.81 91 GLY A O 1
ATOM 667 N N . ARG A 1 92 ? -19.182 10.018 18.655 1.00 70.69 92 ARG A N 1
ATOM 668 C CA . ARG A 1 92 ? -19.071 11.491 18.661 1.00 70.69 92 ARG A CA 1
ATOM 669 C C . ARG A 1 92 ? -18.187 12.044 19.795 1.00 70.69 92 ARG A C 1
ATOM 671 O O . ARG A 1 92 ? -17.734 13.184 19.712 1.00 70.69 92 ARG A O 1
ATOM 678 N N . PHE A 1 93 ? -17.974 11.255 20.847 1.00 76.38 93 PHE A N 1
ATOM 679 C CA . PHE A 1 93 ? -17.274 11.643 22.070 1.00 76.38 93 PHE A CA 1
ATOM 680 C C . PHE A 1 93 ? -15.963 10.875 22.305 1.00 76.38 93 PHE A C 1
ATOM 682 O O . PHE A 1 93 ? -15.530 10.782 23.453 1.00 76.38 93 PHE A O 1
ATOM 689 N N . THR A 1 94 ? -15.326 10.350 21.251 1.00 81.75 94 THR A N 1
ATOM 690 C CA . THR A 1 94 ? -13.983 9.748 21.336 1.00 81.75 94 THR A CA 1
ATOM 691 C C . THR A 1 94 ? -13.009 10.702 22.027 1.00 81.75 94 THR A C 1
ATOM 693 O O . THR A 1 94 ? -12.913 11.885 21.673 1.00 81.75 94 THR A O 1
ATOM 696 N N . ARG A 1 95 ? -12.298 10.213 23.046 1.00 83.56 95 ARG A N 1
ATOM 697 C CA . ARG A 1 95 ? -11.352 11.033 23.812 1.00 83.56 95 ARG A CA 1
ATOM 698 C C . ARG A 1 95 ? -10.072 11.246 23.015 1.00 83.56 95 ARG A C 1
ATOM 700 O O . ARG A 1 95 ? -9.613 10.380 22.273 1.00 83.56 95 ARG A O 1
ATOM 707 N N . THR A 1 96 ? -9.443 12.402 23.208 1.00 82.44 96 THR A N 1
ATOM 708 C CA . THR A 1 96 ? -8.125 12.682 22.629 1.00 82.44 96 THR A CA 1
ATOM 709 C C . THR A 1 96 ? -7.110 11.654 23.135 1.00 82.44 96 THR A C 1
ATOM 711 O O . THR A 1 96 ? -6.775 11.663 24.317 1.00 82.44 96 THR A O 1
ATOM 714 N N . GLY A 1 97 ? -6.611 10.801 22.238 1.00 82.38 97 GLY A N 1
ATOM 715 C CA . GLY A 1 97 ? -5.630 9.754 22.548 1.00 82.38 97 GLY A CA 1
ATOM 716 C C . GLY A 1 97 ? -6.154 8.323 22.419 1.00 82.38 97 GLY A C 1
ATOM 717 O O . GLY A 1 97 ? -5.338 7.409 22.419 1.00 82.38 97 GLY A O 1
ATOM 718 N N . GLU A 1 98 ? -7.466 8.120 22.256 1.00 84.88 98 GLU A N 1
ATOM 719 C CA . GLU A 1 98 ? -8.024 6.793 21.964 1.00 84.88 98 GLU A CA 1
ATOM 720 C C . GLU A 1 98 ? -7.565 6.314 20.581 1.00 84.88 98 GLU A C 1
ATOM 722 O O . GLU A 1 98 ? 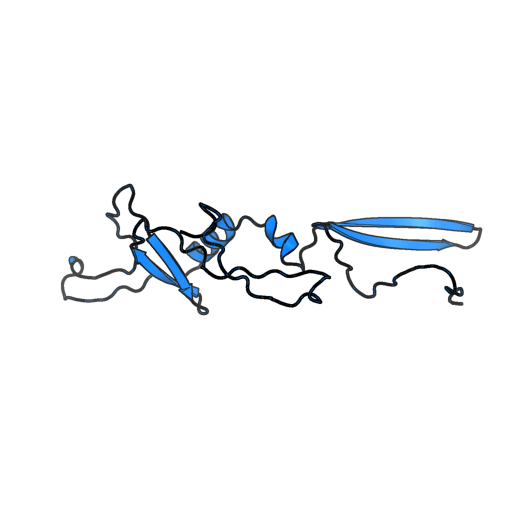-7.644 7.043 19.584 1.00 84.88 98 GLU A O 1
ATOM 727 N N . LYS A 1 99 ? -7.060 5.081 20.530 1.00 85.75 99 LYS A N 1
ATOM 728 C CA . LYS A 1 99 ? -6.616 4.416 19.307 1.00 85.75 99 LYS A CA 1
ATOM 729 C C . LYS A 1 99 ? -7.653 3.374 18.915 1.00 85.75 99 LYS A C 1
ATOM 731 O O . LYS A 1 99 ? -8.226 2.697 19.759 1.00 85.75 99 LYS A O 1
ATOM 736 N N . TRP A 1 100 ? -7.884 3.261 17.617 1.00 85.62 100 TRP A N 1
ATOM 737 C CA . TRP A 1 100 ? -8.865 2.342 17.057 1.00 85.62 100 TRP A CA 1
ATOM 738 C C . TRP A 1 100 ? -8.212 1.554 15.933 1.00 85.62 100 TRP A C 1
ATOM 740 O O . TRP A 1 100 ? -7.542 2.134 15.071 1.00 85.62 100 TRP A O 1
ATOM 750 N N . ALA A 1 101 ? -8.410 0.243 15.946 1.00 85.81 101 ALA A N 1
ATOM 751 C CA . ALA A 1 101 ? -8.094 -0.624 14.828 1.00 85.81 101 ALA A CA 1
ATOM 752 C C . ALA A 1 101 ? -9.290 -0.645 13.874 1.00 85.81 101 ALA A C 1
ATOM 754 O O . ALA A 1 101 ? -10.447 -0.616 14.300 1.00 85.81 101 ALA A O 1
ATOM 755 N N . ILE A 1 102 ? -8.998 -0.669 12.577 1.00 87.12 102 ILE A N 1
ATOM 756 C CA . ILE A 1 102 ? -10.002 -0.745 11.519 1.00 87.12 102 ILE A CA 1
ATOM 757 C C . ILE A 1 102 ? -9.688 -1.994 10.713 1.00 87.12 102 ILE A C 1
ATOM 759 O O . ILE A 1 102 ? -8.596 -2.089 10.148 1.00 87.12 102 ILE A O 1
ATOM 763 N N . ASP A 1 103 ? -10.641 -2.914 10.656 1.00 85.75 103 ASP A N 1
ATOM 764 C CA . ASP A 1 103 ? -10.608 -4.047 9.742 1.00 85.75 103 ASP A CA 1
ATOM 765 C C . ASP A 1 103 ? -11.537 -3.777 8.558 1.00 85.75 103 ASP A C 1
ATOM 767 O O . ASP A 1 103 ? -12.614 -3.193 8.715 1.00 85.75 103 ASP A O 1
ATOM 771 N N . VAL A 1 104 ? -11.086 -4.152 7.363 1.00 85.38 104 VAL A N 1
ATOM 772 C CA . VAL A 1 104 ? -11.835 -3.970 6.117 1.00 85.38 104 VAL A CA 1
ATOM 773 C C . VAL A 1 104 ? -11.980 -5.334 5.478 1.00 85.38 104 VAL A C 1
ATOM 775 O O . VAL A 1 104 ? -10.984 -5.900 5.024 1.00 85.38 104 VAL A O 1
ATOM 778 N N . ASP A 1 105 ? -13.208 -5.837 5.426 1.00 84.88 105 ASP A N 1
ATOM 779 C CA . ASP A 1 105 ? -13.477 -7.137 4.826 1.00 84.88 105 ASP A CA 1
ATOM 780 C C . ASP A 1 105 ? -13.408 -7.103 3.284 1.00 84.88 105 ASP A C 1
ATOM 782 O O . ASP A 1 105 ? -13.213 -6.057 2.649 1.00 84.88 105 ASP A O 1
ATOM 786 N N . ASP A 1 106 ? -13.561 -8.277 2.667 1.00 84.38 106 ASP A N 1
ATOM 787 C CA . ASP A 1 106 ? -13.551 -8.437 1.207 1.00 84.38 106 ASP A CA 1
ATOM 788 C C . ASP A 1 106 ? -14.731 -7.723 0.512 1.00 84.38 106 ASP A C 1
ATOM 790 O O . ASP A 1 106 ? -14.670 -7.449 -0.691 1.00 84.38 106 ASP A O 1
ATOM 794 N N . GLU A 1 107 ? -15.791 -7.393 1.254 1.00 82.00 107 GLU A N 1
ATOM 795 C CA . GLU A 1 107 ? -16.971 -6.667 0.773 1.00 82.00 107 GLU A CA 1
ATOM 796 C C . GLU A 1 107 ? -16.824 -5.140 0.935 1.00 82.00 107 GLU A C 1
ATOM 798 O O . GLU A 1 107 ? -17.618 -4.370 0.386 1.00 82.00 107 GLU A O 1
ATOM 803 N N . GLY A 1 108 ? -15.765 -4.682 1.611 1.00 78.56 108 GLY A N 1
ATOM 804 C CA . GLY A 1 108 ? -15.489 -3.275 1.888 1.00 78.56 108 GLY A CA 1
ATOM 805 C C . GLY A 1 108 ? -16.254 -2.715 3.089 1.00 78.56 108 GLY A C 1
ATOM 806 O O . GLY A 1 108 ? -16.306 -1.491 3.245 1.00 78.56 108 GLY A O 1
ATOM 807 N N . VAL A 1 109 ? -16.845 -3.574 3.919 1.00 83.25 109 VAL A N 1
ATOM 808 C CA . VAL A 1 109 ? -17.470 -3.200 5.188 1.00 83.25 109 VAL A CA 1
ATOM 809 C C . VAL A 1 109 ? -16.375 -2.963 6.225 1.00 83.25 109 VAL A C 1
ATOM 811 O O . VAL A 1 109 ? -15.391 -3.699 6.317 1.00 83.25 109 VAL A O 1
ATOM 814 N N . LEU A 1 110 ? -16.527 -1.878 6.984 1.00 85.56 110 LEU A N 1
ATOM 815 C CA . LEU A 1 110 ? -15.573 -1.467 8.006 1.00 85.56 110 LEU A CA 1
ATOM 816 C C . LEU A 1 110 ? -16.027 -1.963 9.371 1.00 85.56 110 LEU A C 1
ATOM 818 O O . LEU A 1 110 ? -17.127 -1.626 9.811 1.00 85.56 110 LEU A O 1
ATOM 822 N N . THR A 1 111 ? -15.140 -2.663 10.071 1.00 86.19 111 THR A N 1
ATOM 823 C CA . THR A 1 111 ? -15.343 -3.009 11.478 1.00 86.19 111 THR A CA 1
ATOM 824 C C . THR A 1 111 ? -14.296 -2.308 12.329 1.00 86.19 111 THR A C 1
ATOM 826 O O . THR A 1 111 ? -13.107 -2.303 12.010 1.00 86.19 111 THR A O 1
ATOM 829 N N . TYR A 1 112 ? -14.748 -1.664 13.400 1.00 87.38 112 TYR A N 1
ATOM 830 C CA . TYR A 1 112 ? -13.899 -0.892 14.297 1.00 87.38 112 TYR A CA 1
ATOM 831 C C . TYR A 1 112 ? -13.745 -1.621 15.624 1.00 87.38 112 TYR A C 1
ATOM 833 O O . TYR A 1 112 ? -14.732 -2.084 16.196 1.00 87.38 112 TYR A O 1
ATOM 841 N N . TYR A 1 113 ? -12.525 -1.637 16.143 1.00 85.56 113 TYR A N 1
ATOM 842 C CA . TYR A 1 113 ? -12.203 -2.213 17.442 1.00 85.56 113 TYR A CA 1
ATOM 843 C C . TYR A 1 113 ? -11.381 -1.205 18.236 1.00 85.56 113 TYR A C 1
ATOM 845 O O . TYR A 1 113 ? -10.546 -0.496 17.666 1.00 85.56 113 TYR A O 1
ATOM 853 N N . GLU A 1 114 ? -11.624 -1.116 19.541 1.00 85.06 114 GLU A N 1
ATOM 854 C CA . GLU A 1 114 ? -10.766 -0.334 20.426 1.00 85.06 114 GLU A CA 1
ATOM 855 C C . GLU A 1 114 ? -9.380 -0.989 20.414 1.00 85.06 114 GLU A C 1
ATOM 857 O O . GLU A 1 114 ? -9.245 -2.183 20.680 1.00 85.06 114 GLU A O 1
ATOM 862 N N . ALA A 1 115 ? -8.371 -0.237 19.975 1.00 82.38 115 ALA A N 1
ATOM 863 C CA . ALA A 1 115 ? -7.008 -0.735 19.935 1.00 82.38 115 ALA A CA 1
ATOM 864 C C . ALA A 1 115 ? -6.352 -0.370 21.258 1.00 82.38 115 ALA A C 1
ATOM 866 O O . ALA A 1 115 ? -5.965 0.786 21.462 1.00 82.38 115 ALA A O 1
ATOM 867 N N . ASP A 1 116 ? -6.206 -1.362 22.131 1.00 78.25 116 ASP A N 1
ATOM 868 C CA . ASP A 1 116 ? -5.255 -1.257 23.225 1.00 78.25 116 ASP A CA 1
ATOM 869 C C . ASP A 1 116 ? -3.864 -0.999 22.630 1.00 78.25 116 ASP A C 1
ATOM 871 O O . ASP A 1 116 ? -3.517 -1.480 21.546 1.00 78.25 116 ASP A O 1
ATOM 875 N N . GLU A 1 117 ? -3.073 -0.164 23.302 1.00 66.12 117 GLU A N 1
ATOM 876 C CA . GLU A 1 117 ? -1.693 0.137 22.915 1.00 66.12 117 GLU A CA 1
ATOM 877 C C . GLU A 1 117 ? -0.786 -1.062 23.235 1.00 66.12 117 GLU A C 1
ATOM 879 O O . GLU A 1 117 ? 0.206 -0.932 23.943 1.00 66.12 117 GLU A O 1
ATOM 884 N N . ASP A 1 118 ? -1.149 -2.242 22.745 1.00 59.03 118 ASP A N 1
ATOM 885 C CA . ASP A 1 118 ? -0.372 -3.454 22.912 1.00 59.03 118 ASP A CA 1
ATOM 886 C C . ASP A 1 118 ? 0.562 -3.641 21.719 1.00 59.03 118 ASP A C 1
ATOM 888 O O . ASP A 1 118 ? 0.230 -3.362 20.562 1.00 59.03 118 ASP A O 1
ATOM 892 N N . ASP A 1 119 ? 1.789 -4.032 22.065 1.00 58.66 119 ASP A N 1
ATOM 893 C CA . ASP A 1 119 ? 2.923 -4.232 21.177 1.00 58.66 119 ASP A CA 1
ATOM 894 C C . ASP A 1 119 ? 2.487 -4.890 19.867 1.00 58.66 119 ASP A C 1
ATOM 896 O O . ASP A 1 119 ? 1.881 -5.959 19.875 1.00 58.66 119 ASP A O 1
ATOM 900 N N . VAL A 1 120 ? 2.814 -4.254 18.736 1.00 62.00 120 VAL A N 1
ATOM 901 C CA . VAL A 1 120 ? 2.640 -4.868 17.417 1.00 62.00 120 VAL A CA 1
ATOM 902 C C . VAL A 1 120 ? 3.311 -6.238 17.475 1.00 62.00 120 VAL A C 1
ATOM 904 O O . VAL A 1 120 ? 4.540 -6.308 17.550 1.00 62.00 120 VAL A O 1
ATOM 907 N N . ASP A 1 121 ? 2.517 -7.311 17.475 1.00 64.81 121 ASP A N 1
ATOM 908 C CA . ASP A 1 121 ? 3.023 -8.666 17.307 1.00 64.81 121 ASP A CA 1
ATOM 909 C C . ASP A 1 121 ? 3.574 -8.734 15.885 1.00 64.81 121 ASP A C 1
ATOM 911 O O . ASP A 1 121 ? 2.853 -8.905 14.903 1.00 64.81 121 ASP A O 1
ATOM 915 N N . LEU A 1 122 ? 4.878 -8.484 15.767 1.00 66.62 122 LEU A N 1
ATOM 916 C CA . LEU A 1 122 ? 5.605 -8.508 14.502 1.00 66.62 122 LEU A CA 1
ATOM 917 C C . LEU A 1 122 ? 5.711 -9.935 13.933 1.00 66.62 122 LEU A C 1
ATOM 919 O O . LEU A 1 122 ? 6.351 -10.122 12.897 1.00 66.62 122 LEU A O 1
ATOM 923 N N . GLY A 1 123 ? 5.077 -10.915 14.583 1.00 67.75 123 GLY A N 1
ATOM 924 C CA . GLY A 1 123 ? 5.217 -12.329 14.314 1.00 67.75 123 GLY A CA 1
ATOM 925 C C . GLY A 1 123 ? 6.478 -12.876 14.972 1.00 67.75 123 GLY A C 1
ATOM 926 O O . GLY A 1 123 ? 7.505 -12.205 15.078 1.00 67.75 123 GLY A O 1
ATOM 927 N N . SER A 1 124 ? 6.402 -14.131 15.403 1.00 71.06 124 SER A N 1
ATOM 928 C CA . SER A 1 124 ? 7.554 -14.894 15.897 1.00 71.06 124 SER A CA 1
ATOM 929 C C . SER A 1 124 ? 8.286 -15.654 14.783 1.00 71.06 124 SER A C 1
ATOM 931 O O . SER A 1 124 ? 9.389 -16.155 15.005 1.00 71.06 124 SER A O 1
ATOM 933 N N . ASP A 1 125 ? 7.705 -15.699 13.580 1.00 80.69 125 ASP A N 1
ATOM 934 C CA . ASP A 1 125 ? 8.219 -16.475 12.457 1.00 80.69 125 ASP A CA 1
ATOM 935 C C . ASP A 1 125 ? 9.031 -15.607 11.490 1.00 80.69 125 ASP A C 1
ATOM 937 O O . ASP A 1 125 ? 8.514 -14.712 10.816 1.00 80.69 125 ASP A O 1
ATOM 941 N N . TYR A 1 126 ? 10.316 -15.930 11.360 1.00 78.25 126 TYR A N 1
ATOM 942 C CA . TYR A 1 126 ? 11.204 -15.341 10.363 1.00 78.25 126 TYR A CA 1
ATOM 943 C C . TYR A 1 126 ? 11.535 -16.376 9.291 1.00 78.25 126 TYR A C 1
ATOM 945 O O . TYR A 1 126 ? 11.837 -17.531 9.593 1.00 78.25 126 TYR A O 1
ATOM 953 N N . PHE A 1 127 ? 11.514 -15.954 8.026 1.00 85.81 127 PHE A N 1
ATOM 954 C CA . PHE A 1 127 ? 11.858 -16.809 6.893 1.00 85.81 127 PHE A CA 1
ATOM 955 C C . PHE A 1 127 ? 13.065 -16.251 6.158 1.00 85.81 127 PHE A C 1
ATOM 957 O O . PHE A 1 127 ? 13.134 -15.057 5.851 1.00 85.81 127 PHE A O 1
ATOM 964 N N . LEU A 1 128 ? 13.996 -17.134 5.820 1.00 88.00 128 LEU A N 1
ATOM 965 C CA . LEU A 1 128 ? 15.142 -16.804 4.995 1.00 88.00 128 LEU A CA 1
ATOM 966 C C . LEU A 1 128 ? 14.908 -17.334 3.575 1.00 88.00 128 LEU A C 1
ATOM 968 O O . LEU A 1 128 ? 14.459 -18.461 3.385 1.00 88.00 128 LEU A O 1
ATOM 972 N N . SER A 1 129 ? 15.193 -16.507 2.568 1.00 86.12 129 SER A N 1
ATOM 973 C CA . SER A 1 129 ? 15.095 -16.885 1.154 1.00 86.12 129 SER A CA 1
ATOM 974 C C . SER A 1 129 ? 16.302 -16.351 0.394 1.00 86.12 129 SER A C 1
ATOM 976 O O . SER A 1 129 ? 16.609 -15.156 0.443 1.00 86.12 129 SER A O 1
ATOM 978 N N . GLY A 1 130 ? 16.978 -17.215 -0.358 1.00 90.94 130 GLY A N 1
ATOM 979 C CA . GLY A 1 130 ? 18.113 -16.834 -1.183 1.00 90.94 130 GLY A CA 1
ATOM 980 C C . GLY A 1 130 ? 18.619 -17.945 -2.096 1.00 90.94 130 GLY A C 1
ATOM 981 O O . GLY A 1 130 ? 18.084 -19.043 -2.186 1.00 90.94 130 GLY A O 1
ATOM 982 N N . THR A 1 131 ? 19.713 -17.667 -2.799 1.00 91.00 131 THR A N 1
ATOM 983 C CA . THR A 1 131 ? 20.308 -18.636 -3.731 1.00 91.00 131 THR A CA 1
ATOM 984 C C . THR A 1 131 ? 20.795 -19.915 -3.049 1.00 91.00 131 THR A C 1
ATOM 986 O O . THR A 1 131 ? 20.853 -20.956 -3.694 1.00 91.00 131 THR A O 1
ATOM 989 N N . HIS A 1 132 ? 21.125 -19.856 -1.758 1.00 90.81 132 HIS A N 1
ATOM 990 C CA . HIS A 1 132 ? 21.608 -20.998 -0.984 1.00 90.81 132 HIS A CA 1
ATOM 991 C C . HIS A 1 132 ? 20.494 -21.986 -0.592 1.00 90.81 132 HIS A C 1
ATOM 993 O O . HIS A 1 132 ? 20.813 -23.135 -0.307 1.00 90.81 132 HIS A O 1
ATOM 999 N N . ASN A 1 133 ? 19.218 -21.578 -0.627 1.00 90.75 133 ASN A N 1
ATOM 1000 C CA . ASN A 1 133 ? 18.067 -22.457 -0.400 1.00 90.75 133 ASN A CA 1
ATOM 1001 C C . ASN A 1 133 ? 17.135 -22.559 -1.617 1.00 90.75 133 ASN A C 1
ATOM 1003 O O . ASN A 1 133 ? 15.979 -22.946 -1.516 1.00 90.75 133 ASN A O 1
ATOM 1007 N N . GLY A 1 134 ? 17.627 -22.200 -2.806 1.00 90.00 134 GLY A N 1
ATOM 1008 C CA . GLY A 1 134 ? 16.812 -22.263 -4.018 1.00 90.00 134 GLY A CA 1
ATOM 1009 C C . GLY A 1 134 ? 15.565 -21.376 -3.960 1.00 90.00 134 GLY A C 1
ATOM 1010 O O . GLY A 1 134 ? 14.588 -21.683 -4.636 1.00 90.00 134 GLY A O 1
ATOM 1011 N N . TRP A 1 135 ? 15.612 -20.283 -3.190 1.00 87.06 135 TRP A N 1
ATOM 1012 C CA . TRP A 1 135 ? 14.484 -19.377 -2.955 1.00 87.06 135 TRP A CA 1
ATOM 1013 C C . TRP A 1 135 ? 13.283 -20.033 -2.253 1.00 87.06 135 TRP A C 1
ATOM 1015 O O . TRP A 1 135 ? 12.154 -19.570 -2.419 1.00 87.06 135 TRP A O 1
ATOM 1025 N N . SER A 1 136 ? 13.502 -21.101 -1.478 1.00 87.62 136 SER A N 1
ATOM 1026 C CA . SER A 1 136 ? 12.486 -21.619 -0.558 1.00 87.62 136 SER A CA 1
ATOM 1027 C C . SER A 1 136 ? 12.299 -20.692 0.646 1.00 87.62 136 SER A C 1
ATOM 1029 O O . SER A 1 136 ? 13.157 -19.866 0.969 1.00 87.62 136 SER A O 1
ATOM 1031 N N . TYR A 1 137 ? 11.153 -20.833 1.314 1.00 87.31 137 TYR A N 1
ATOM 1032 C CA . TYR A 1 137 ? 10.904 -20.220 2.614 1.00 87.31 137 TYR A CA 1
ATOM 1033 C C . TYR A 1 137 ? 11.378 -21.177 3.702 1.00 87.31 137 TYR A C 1
ATOM 1035 O O . TYR A 1 137 ? 10.624 -22.049 4.134 1.00 87.31 137 TYR A O 1
ATOM 1043 N N . ASP A 1 138 ? 12.626 -21.020 4.132 1.00 90.25 138 ASP A N 1
ATOM 1044 C CA . ASP A 1 138 ? 13.141 -21.794 5.256 1.00 90.25 138 ASP A CA 1
ATOM 1045 C C . ASP A 1 138 ? 12.867 -21.019 6.544 1.00 90.25 138 ASP A C 1
ATOM 1047 O O . ASP A 1 138 ? 13.327 -19.885 6.710 1.00 90.25 138 ASP A O 1
ATOM 1051 N N . SER A 1 139 ? 12.070 -21.621 7.429 1.00 88.25 139 SER A N 1
ATOM 1052 C CA . SER A 1 139 ? 11.765 -21.069 8.750 1.00 88.25 139 SER A CA 1
ATOM 1053 C C . SER A 1 139 ? 13.030 -21.037 9.611 1.00 88.25 139 SER A C 1
ATOM 1055 O O . SER A 1 139 ? 13.809 -21.994 9.622 1.00 88.25 139 SER A O 1
ATOM 1057 N N . MET A 1 140 ? 13.249 -19.920 10.301 1.00 85.50 140 MET A N 1
ATOM 1058 C CA . MET A 1 140 ? 14.358 -19.732 11.229 1.00 85.50 140 MET A CA 1
ATOM 1059 C C . MET A 1 140 ? 13.897 -19.955 12.667 1.00 85.50 140 MET A C 1
ATOM 1061 O O . MET A 1 140 ? 12.853 -19.452 13.071 1.00 85.50 140 MET A O 1
ATOM 1065 N N . GLU A 1 141 ? 14.714 -20.656 13.453 1.00 84.81 141 GLU A N 1
ATOM 1066 C CA . GLU A 1 141 ? 14.500 -20.759 14.896 1.00 84.81 141 GLU A CA 1
ATOM 1067 C C . GLU A 1 141 ? 15.026 -19.501 15.612 1.00 84.81 141 GLU A C 1
ATOM 1069 O O . GLU A 1 141 ? 16.098 -18.991 15.258 1.00 84.81 141 GLU A O 1
ATOM 1074 N N . PRO A 1 142 ? 14.306 -18.990 16.624 1.00 80.00 142 PRO A N 1
ATOM 1075 C CA . PRO A 1 142 ? 14.755 -17.845 17.405 1.00 80.00 142 PRO A CA 1
ATOM 1076 C C . PRO A 1 142 ? 15.997 -18.198 18.238 1.00 80.00 142 PRO A C 1
ATOM 1078 O O . PRO A 1 142 ? 16.010 -19.179 18.982 1.00 80.00 142 PRO A O 1
ATOM 1081 N N . ASP A 1 143 ? 17.045 -17.374 18.148 1.00 83.00 143 ASP A N 1
ATOM 1082 C CA . ASP A 1 143 ? 18.272 -17.543 18.935 1.00 83.00 143 ASP A CA 1
ATOM 1083 C C . ASP A 1 143 ? 18.225 -16.708 20.219 1.00 83.00 143 ASP A C 1
ATOM 1085 O O . ASP A 1 143 ? 18.371 -15.483 20.190 1.00 83.00 143 ASP A O 1
ATOM 1089 N N . ALA A 1 144 ? 18.094 -17.391 21.360 1.00 81.69 144 ALA A N 1
ATOM 1090 C CA . ALA A 1 144 ? 18.010 -16.774 22.681 1.00 81.69 144 ALA A CA 1
ATOM 1091 C C . ALA A 1 144 ? 19.242 -15.958 23.110 1.00 81.69 144 ALA A C 1
ATOM 1093 O O . ALA A 1 144 ? 19.174 -15.229 24.102 1.00 81.69 144 ALA A O 1
ATOM 1094 N N . MET A 1 145 ? 20.365 -16.049 22.394 1.00 83.94 145 MET A N 1
ATOM 1095 C CA . MET A 1 145 ? 21.554 -15.244 22.676 1.00 83.94 145 MET A CA 1
ATOM 1096 C C . MET A 1 145 ? 21.497 -13.830 22.084 1.00 83.94 145 MET A C 1
ATOM 1098 O O . MET A 1 145 ? 22.269 -12.965 22.508 1.00 83.94 145 MET A O 1
ATOM 1102 N N . LEU A 1 146 ? 20.595 -13.561 21.136 1.00 74.62 146 LEU A N 1
ATOM 1103 C CA . LEU A 1 146 ? 20.464 -12.257 20.487 1.00 74.62 146 LEU A CA 1
ATOM 1104 C C . LEU A 1 146 ? 19.356 -11.430 21.147 1.00 74.62 146 LEU A C 1
ATOM 1106 O O . LEU A 1 146 ? 18.180 -11.509 20.793 1.00 74.62 146 LEU A O 1
ATOM 1110 N N . ALA A 1 147 ? 19.750 -10.595 22.110 1.00 73.88 147 ALA A N 1
ATOM 1111 C CA . ALA A 1 147 ? 18.840 -9.662 22.766 1.00 73.88 147 ALA A CA 1
ATOM 1112 C C . ALA A 1 147 ? 18.164 -8.721 21.749 1.00 73.88 147 ALA A C 1
ATOM 1114 O O . ALA A 1 147 ? 18.840 -8.023 20.991 1.00 73.88 147 ALA A O 1
ATOM 1115 N N . GLY A 1 148 ? 16.828 -8.683 21.774 1.00 66.06 148 GLY A N 1
ATOM 1116 C CA . GLY A 1 148 ? 16.007 -7.812 20.928 1.00 66.06 148 GLY A CA 1
ATOM 1117 C C . GLY A 1 148 ? 15.629 -8.390 19.562 1.00 66.06 148 GLY A C 1
ATOM 1118 O O . GLY A 1 148 ? 15.026 -7.670 18.771 1.00 66.06 148 GLY A O 1
ATOM 1119 N N . LEU A 1 149 ? 15.971 -9.653 19.275 1.00 65.88 149 LEU A N 1
ATOM 1120 C CA . LEU A 1 149 ? 15.544 -10.325 18.043 1.00 65.88 149 LEU A CA 1
ATOM 1121 C C . LEU A 1 149 ? 14.090 -10.821 18.118 1.00 65.88 149 LEU A C 1
ATOM 1123 O O . LEU A 1 149 ? 13.408 -10.860 17.105 1.00 65.88 149 LEU A O 1
ATOM 1127 N N . PHE A 1 150 ? 13.619 -11.158 19.315 1.00 60.94 150 PHE A N 1
ATOM 1128 C CA . PHE A 1 150 ? 12.233 -11.508 19.618 1.00 60.94 150 PHE A CA 1
ATOM 1129 C C . PHE A 1 150 ? 11.837 -10.825 20.939 1.00 60.94 150 PHE A C 1
ATOM 1131 O O . PHE A 1 150 ? 12.710 -10.522 21.763 1.00 60.94 150 PHE A O 1
ATOM 1138 N N . LYS A 1 151 ? 10.547 -10.517 21.098 1.00 55.16 151 LYS A N 1
ATOM 1139 C CA . LYS A 1 151 ? 9.966 -9.891 22.295 1.00 55.16 151 LYS A CA 1
ATOM 1140 C C . LYS A 1 151 ? 9.182 -10.918 23.100 1.00 55.16 151 LYS A C 1
ATOM 1142 O O . LYS A 1 151 ? 8.522 -11.762 22.461 1.00 55.16 151 LYS A O 1
#

Radius of gyration: 27.54 Å; chains: 1; bounding box: 62×35×71 Å

Sequence (151 aa):
AHVKDIDGFPAIFVTEGCVLRGDSSVSGVLSFGFGGTNACAQVWGTNILTSRAASGADAYTRIVRKLKDAPPPEVTVTGSDWEEWEVGGPGRFTRTGEKWAIDVDDEGVLTYYEADEDDVDLGSDYFLSGTHNGWSYDSMEPDAMLAGLFK